Protein AF-A0AAU8LG77-F1 (afdb_monomer_lite)

Sequence (140 aa):
MSGYEQILDVYEANHQALYERRKAYREAFLSFRQALNVRLGIPKDSEKVALEADDGSELLSVLLKMEHGEAVKARAVIELAGRSGAPNTKFFIPLQFKIDGEHMTMLLPTRRIQVIAKLDDYNEAANFVFDYVLNRLADY

Foldseek 3Di:
DDPVVVVVVVVVVVVVLLVVLLVQLVVLVLLLQQLLCVLVVHPSPDPQWAKAFPVRHRVSVVVSVDDAFDKTKIWIWHWDPDDPPGHTDIDTFIWMWHHHPSAIWIDGPPDGQRDDDDSVSSNVVSVVVSVVVVVVVVVD

Radius of gyration: 18.22 Å; chains: 1; bounding box: 39×24×67 Å

pLDDT: mean 76.64, std 9.45, range [48.25, 90.19]

Structure (mmCIF, N/CA/C/O backbone):
data_AF-A0AAU8LG77-F1
#
_entry.id   AF-A0AAU8LG77-F1
#
loop_
_atom_site.group_PDB
_atom_site.id
_atom_site.type_symbol
_atom_site.label_atom_id
_atom_site.label_alt_id
_atom_site.label_comp_id
_atom_site.label_asym_id
_atom_site.label_entity_id
_atom_site.label_seq_id
_atom_site.pdbx_PDB_ins_code
_atom_site.Cartn_x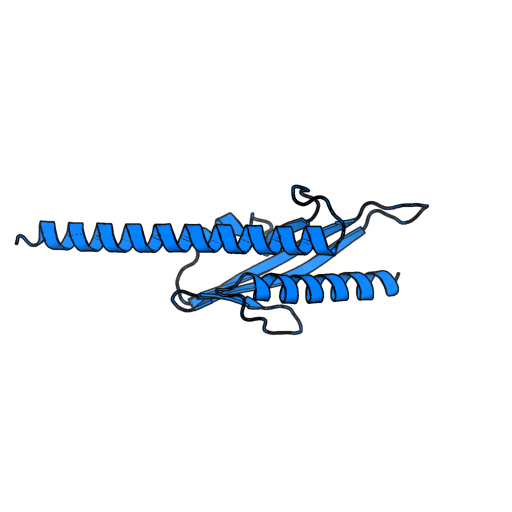
_atom_site.Cartn_y
_atom_site.Cartn_z
_atom_site.occupancy
_atom_site.B_iso_or_equiv
_atom_site.auth_seq_id
_atom_site.auth_comp_id
_atom_site.auth_asym_id
_atom_site.auth_atom_id
_atom_site.pdbx_PDB_model_num
ATOM 1 N N . MET A 1 1 ? -16.206 5.169 42.387 1.00 56.94 1 MET A N 1
ATOM 2 C CA . MET A 1 1 ? -16.003 5.376 40.942 1.00 56.94 1 MET A CA 1
ATOM 3 C C . MET A 1 1 ? -17.233 6.056 40.396 1.00 56.94 1 MET A C 1
ATOM 5 O O . MET A 1 1 ? -18.321 5.501 40.522 1.00 56.94 1 MET A O 1
ATOM 9 N N . SER A 1 2 ? -17.080 7.281 39.898 1.00 77.88 2 SER A N 1
ATOM 10 C CA . SER A 1 2 ? -18.180 7.989 39.237 1.00 77.88 2 SER A CA 1
ATOM 11 C C . SER A 1 2 ? -18.324 7.481 37.797 1.00 77.88 2 SER A C 1
ATOM 13 O O . SER A 1 2 ? -17.337 7.080 37.182 1.00 77.88 2 SER A O 1
ATOM 15 N N . GLY A 1 3 ? -19.534 7.516 37.231 1.00 74.12 3 GLY A N 1
ATOM 16 C CA . GLY A 1 3 ? -19.738 7.142 35.824 1.00 74.12 3 GLY A CA 1
ATOM 17 C C . GLY A 1 3 ? -18.932 8.005 34.841 1.00 74.12 3 GLY A C 1
ATOM 18 O O . GLY A 1 3 ? -18.641 7.564 33.738 1.00 74.12 3 GLY A O 1
ATOM 19 N N . TYR A 1 4 ? -18.517 9.207 35.255 1.00 76.31 4 TYR A N 1
ATOM 20 C CA . TYR A 1 4 ? -17.694 10.108 34.448 1.00 76.31 4 TYR A CA 1
ATOM 21 C C . TYR A 1 4 ? -16.237 9.629 34.339 1.00 76.31 4 TYR A C 1
ATOM 23 O O . TYR A 1 4 ? -15.644 9.727 33.271 1.00 76.31 4 TYR A O 1
ATOM 31 N N . GLU A 1 5 ? -15.684 9.058 35.417 1.00 77.56 5 GLU A N 1
ATOM 32 C CA . GLU A 1 5 ? -14.330 8.473 35.421 1.00 77.56 5 GLU A CA 1
ATOM 33 C C . GLU A 1 5 ? -14.272 7.247 34.503 1.00 77.56 5 GLU A C 1
ATOM 35 O O . GLU A 1 5 ? -13.377 7.135 33.678 1.00 77.56 5 GLU A O 1
ATOM 40 N N . GLN A 1 6 ? -15.294 6.387 34.550 1.00 76.75 6 GLN A N 1
ATOM 41 C CA . GLN A 1 6 ? -15.371 5.204 33.684 1.00 76.75 6 GLN A CA 1
ATOM 42 C C . GLN A 1 6 ? -15.462 5.562 32.194 1.00 76.75 6 GLN A C 1
ATOM 44 O O . GLN A 1 6 ? -14.885 4.871 31.358 1.00 76.75 6 GLN A O 1
ATOM 49 N N . ILE A 1 7 ? -16.177 6.637 31.844 1.00 82.25 7 ILE A N 1
ATOM 50 C CA . ILE A 1 7 ? -16.258 7.113 30.455 1.00 82.25 7 ILE A CA 1
ATOM 51 C C . ILE A 1 7 ? -14.907 7.678 29.994 1.00 82.25 7 ILE A C 1
ATOM 53 O O . ILE A 1 7 ? -14.507 7.424 28.858 1.00 82.25 7 ILE A O 1
ATOM 57 N N . LEU A 1 8 ? -14.204 8.412 30.863 1.00 84.06 8 LEU A N 1
ATOM 58 C CA . LEU A 1 8 ? -12.860 8.930 30.588 1.00 84.06 8 LEU A CA 1
ATOM 59 C C . LEU A 1 8 ? -11.846 7.801 30.371 1.00 84.06 8 LEU A C 1
ATOM 61 O O . LEU A 1 8 ? -11.162 7.811 29.351 1.00 84.06 8 LEU A O 1
ATOM 65 N N . ASP A 1 9 ? -11.824 6.790 31.240 1.00 86.81 9 ASP A N 1
ATOM 66 C CA . ASP A 1 9 ? -10.916 5.641 31.117 1.00 86.81 9 ASP A CA 1
ATOM 67 C C . ASP A 1 9 ? -11.141 4.875 29.800 1.00 86.81 9 ASP A C 1
ATOM 69 O O . ASP A 1 9 ? -10.197 4.526 29.087 1.00 86.81 9 ASP A O 1
ATOM 73 N N . VAL A 1 10 ? -12.408 4.642 29.433 1.00 83.44 10 VAL A N 1
ATOM 74 C CA . VAL A 1 10 ? -12.769 3.981 28.166 1.00 83.44 10 VAL A CA 1
ATOM 75 C C . VAL A 1 10 ? -12.374 4.841 26.965 1.00 83.44 10 VAL A C 1
ATOM 77 O O . VAL A 1 10 ? -11.899 4.314 25.956 1.00 83.44 10 VAL A O 1
ATOM 80 N N . TYR A 1 11 ? -12.552 6.159 27.052 1.00 82.50 11 TYR A N 1
ATOM 81 C CA . TYR A 1 11 ? -12.138 7.082 26.001 1.00 82.50 11 TYR A CA 1
ATOM 82 C C . TYR A 1 11 ? -10.617 7.064 25.797 1.00 82.50 11 TYR A C 1
ATOM 84 O O . TYR A 1 11 ? -10.161 6.929 24.660 1.00 82.50 11 TYR A O 1
ATOM 92 N N . GLU A 1 12 ? -9.833 7.143 26.874 1.00 83.25 12 GLU A N 1
ATOM 93 C CA . GLU A 1 12 ? -8.368 7.126 26.815 1.00 83.25 12 GLU A CA 1
ATOM 94 C C . GLU A 1 12 ? -7.833 5.804 26.255 1.00 83.25 12 GLU A C 1
ATOM 96 O O . GLU A 1 12 ? -7.008 5.815 25.336 1.00 83.25 12 GLU A O 1
ATOM 101 N N . ALA A 1 13 ? -8.365 4.668 26.719 1.00 79.19 13 ALA A N 1
ATOM 102 C CA . ALA A 1 13 ? -7.991 3.349 26.213 1.00 79.19 13 ALA A CA 1
ATOM 103 C C . ALA A 1 13 ? -8.277 3.205 24.707 1.00 79.19 13 ALA A C 1
ATOM 105 O O . ALA A 1 13 ? -7.417 2.761 23.942 1.00 79.19 13 ALA A O 1
ATOM 106 N N . ASN A 1 14 ? -9.458 3.643 24.257 1.00 78.56 14 ASN A N 1
ATOM 107 C CA . ASN A 1 14 ? -9.827 3.615 22.841 1.00 78.56 14 ASN A CA 1
ATOM 108 C C . ASN A 1 14 ? -8.948 4.546 21.998 1.00 78.56 14 ASN A C 1
ATOM 110 O O . ASN A 1 14 ? -8.541 4.189 20.889 1.00 78.56 14 ASN A O 1
ATOM 114 N N . HIS A 1 15 ? -8.630 5.732 22.517 1.00 80.25 15 HIS A N 1
ATOM 115 C CA . HIS A 1 15 ? -7.778 6.691 21.827 1.00 80.25 15 HIS A CA 1
ATOM 116 C C . HIS A 1 15 ? -6.344 6.164 21.673 1.00 80.25 15 HIS A C 1
ATOM 118 O O . HIS A 1 15 ? -5.750 6.284 20.598 1.00 80.25 15 HIS A O 1
ATOM 124 N N . GLN A 1 16 ? -5.794 5.534 22.712 1.00 80.62 16 GLN A N 1
ATOM 125 C CA . GLN A 1 16 ? -4.462 4.936 22.663 1.00 80.62 16 GLN A CA 1
ATOM 126 C C . GLN A 1 16 ? -4.404 3.736 21.707 1.00 80.62 16 GLN A C 1
ATOM 128 O O . GLN A 1 16 ? -3.488 3.656 20.888 1.00 80.62 16 GLN A O 1
ATOM 133 N N . ALA A 1 17 ? -5.414 2.860 21.725 1.00 76.88 17 ALA A N 1
ATOM 134 C CA . ALA A 1 17 ? -5.518 1.748 20.778 1.00 76.88 17 ALA A CA 1
ATOM 135 C C . ALA A 1 17 ? -5.590 2.238 19.319 1.00 76.88 17 ALA A C 1
ATOM 137 O O . ALA A 1 17 ? -4.914 1.707 18.434 1.00 76.88 17 ALA A O 1
ATOM 138 N N . LEU A 1 18 ? -6.360 3.301 19.061 1.00 75.81 18 LEU A N 1
ATOM 139 C CA . LEU A 1 18 ? -6.442 3.920 17.739 1.00 75.81 18 LEU A CA 1
ATOM 140 C C . LEU A 1 18 ? -5.097 4.515 17.297 1.00 75.81 18 LEU A C 1
ATOM 142 O O . LEU A 1 18 ? -4.729 4.390 16.126 1.00 75.81 18 LEU A O 1
ATOM 146 N N . TYR A 1 19 ? -4.370 5.160 18.211 1.00 80.81 19 TYR A N 1
ATOM 147 C CA . TYR A 1 19 ? -3.054 5.735 17.935 1.00 80.81 19 TYR A CA 1
ATOM 148 C C . TYR A 1 19 ? -2.027 4.664 17.542 1.00 80.81 19 TYR A C 1
ATOM 150 O O . TYR A 1 19 ? -1.411 4.779 16.480 1.00 80.81 19 TYR A O 1
ATOM 158 N N . GLU A 1 20 ? -1.884 3.603 18.341 1.00 78.88 20 GLU A N 1
ATOM 159 C CA . GLU A 1 20 ? -0.945 2.507 18.056 1.00 78.88 20 GLU A CA 1
ATOM 160 C C . GLU A 1 20 ? -1.274 1.817 16.728 1.00 78.88 20 GLU A C 1
ATOM 162 O O . GLU A 1 20 ? -0.391 1.577 15.902 1.00 78.88 20 GLU A O 1
ATOM 167 N N . ARG A 1 21 ? -2.564 1.606 16.448 1.00 73.62 21 ARG A N 1
ATOM 168 C CA . ARG A 1 21 ? -3.015 1.047 15.170 1.00 73.62 21 ARG A CA 1
ATOM 169 C C . ARG A 1 21 ? -2.613 1.922 13.981 1.00 73.62 21 ARG A C 1
ATOM 171 O O . ARG A 1 21 ? -2.071 1.433 12.992 1.00 73.62 21 ARG A O 1
ATOM 178 N N . ARG A 1 22 ? -2.837 3.236 14.076 1.00 77.19 22 ARG A N 1
ATOM 179 C CA . ARG A 1 22 ? -2.455 4.200 13.028 1.00 77.19 22 ARG A CA 1
ATOM 180 C C . ARG A 1 22 ? -0.944 4.241 12.807 1.00 77.19 22 ARG A C 1
ATOM 182 O O . ARG A 1 22 ? -0.496 4.356 11.665 1.00 77.19 22 ARG A O 1
ATOM 189 N N . LYS A 1 23 ? -0.162 4.129 13.881 1.00 79.88 23 LYS A N 1
ATOM 190 C CA . LYS A 1 23 ? 1.298 4.038 13.811 1.00 79.88 23 LYS A CA 1
ATOM 191 C C . LYS A 1 23 ? 1.739 2.774 13.066 1.00 79.88 23 LYS A C 1
ATOM 193 O O . LYS A 1 23 ? 2.521 2.888 12.123 1.00 79.88 23 LYS A O 1
ATOM 198 N N . ALA A 1 24 ? 1.171 1.615 13.398 1.00 77.00 24 ALA A N 1
ATOM 199 C CA . ALA A 1 24 ? 1.464 0.355 12.714 1.00 77.00 24 ALA A CA 1
ATOM 200 C C . ALA A 1 24 ? 1.133 0.409 11.211 1.00 77.00 24 ALA A C 1
ATOM 202 O O . ALA A 1 24 ? 1.922 -0.047 10.385 1.00 77.00 24 ALA A O 1
ATOM 203 N N . TYR A 1 25 ? 0.009 1.027 10.827 1.00 75.56 25 TYR A N 1
ATOM 204 C CA . TYR A 1 25 ? -0.360 1.190 9.412 1.00 75.56 25 TYR A CA 1
ATOM 205 C C . TYR A 1 25 ? 0.633 2.059 8.646 1.00 75.56 25 TYR A C 1
ATOM 207 O O . TYR A 1 25 ? 1.008 1.734 7.518 1.00 75.56 25 TYR A O 1
ATOM 215 N N . ARG A 1 26 ? 1.101 3.146 9.267 1.00 78.31 26 ARG A N 1
ATOM 216 C CA . ARG A 1 26 ? 2.131 4.006 8.681 1.00 78.31 26 ARG A CA 1
ATOM 217 C C . ARG A 1 26 ? 3.442 3.250 8.474 1.00 78.31 26 ARG A C 1
ATOM 219 O O . ARG A 1 26 ? 4.050 3.381 7.415 1.00 78.31 26 ARG A O 1
ATOM 226 N N . GLU A 1 27 ? 3.878 2.480 9.466 1.00 79.88 27 GLU A N 1
ATOM 227 C CA . GLU A 1 27 ? 5.102 1.680 9.373 1.00 79.88 27 GLU A CA 1
ATOM 228 C C . GLU A 1 27 ? 4.988 0.620 8.272 1.00 79.88 27 GLU A C 1
ATOM 230 O O . GLU A 1 27 ? 5.852 0.563 7.401 1.00 79.88 27 GLU A O 1
ATOM 235 N N . ALA A 1 28 ? 3.879 -0.125 8.226 1.00 74.94 28 ALA A N 1
ATOM 236 C CA . ALA A 1 28 ? 3.600 -1.112 7.183 1.00 74.94 28 ALA A CA 1
ATOM 237 C C . ALA A 1 28 ? 3.651 -0.506 5.770 1.00 74.94 28 ALA A C 1
ATOM 239 O O . ALA A 1 28 ? 4.312 -1.034 4.873 1.00 74.94 28 ALA A O 1
ATOM 240 N N . PHE A 1 29 ? 2.995 0.643 5.588 1.00 79.94 29 PHE A N 1
ATOM 241 C CA . PHE A 1 29 ? 2.993 1.389 4.333 1.00 79.94 29 PHE A CA 1
ATOM 242 C C . PHE A 1 29 ? 4.410 1.788 3.895 1.00 79.94 29 PHE A C 1
ATOM 244 O O . PHE A 1 29 ? 4.803 1.564 2.746 1.00 79.94 29 PHE A O 1
ATOM 251 N N . LEU A 1 30 ? 5.198 2.359 4.812 1.00 82.19 30 LEU A N 1
ATOM 252 C CA . LEU A 1 30 ? 6.564 2.795 4.527 1.00 82.19 30 LEU A CA 1
ATOM 253 C C . LEU A 1 30 ? 7.489 1.610 4.232 1.00 82.19 30 LEU A C 1
ATOM 255 O O . LEU A 1 30 ? 8.265 1.679 3.279 1.00 82.19 30 LEU A O 1
ATOM 259 N N . S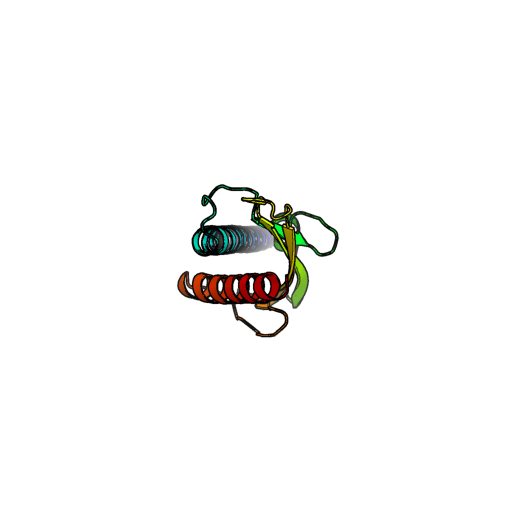ER A 1 31 ? 7.388 0.523 5.000 1.00 81.44 31 SER A N 1
ATOM 260 C CA . SER A 1 31 ? 8.171 -0.697 4.787 1.00 81.44 31 SER A CA 1
ATOM 261 C C . SER A 1 31 ? 7.882 -1.324 3.427 1.00 81.44 31 SER A C 1
ATOM 263 O O . SER A 1 31 ? 8.821 -1.670 2.712 1.00 81.44 31 SER A O 1
ATOM 265 N N . PHE A 1 32 ? 6.613 -1.400 3.019 1.00 79.94 32 PHE A N 1
ATOM 266 C CA . PHE A 1 32 ? 6.249 -1.899 1.694 1.00 79.94 32 PHE A CA 1
ATOM 267 C C . PHE A 1 32 ? 6.807 -1.015 0.570 1.00 79.94 32 PHE A C 1
ATOM 269 O O . PHE A 1 32 ? 7.449 -1.522 -0.352 1.00 79.94 32 PHE A O 1
ATOM 276 N N . ARG A 1 33 ? 6.651 0.314 0.669 1.00 83.75 33 ARG A N 1
ATOM 277 C CA . ARG A 1 33 ? 7.213 1.255 -0.318 1.00 83.75 33 ARG A CA 1
ATOM 278 C C . ARG A 1 33 ? 8.734 1.124 -0.425 1.00 83.75 33 ARG A C 1
ATOM 280 O O . ARG A 1 33 ? 9.283 1.115 -1.524 1.00 83.75 33 ARG A O 1
ATOM 287 N N . GLN A 1 34 ? 9.421 0.994 0.708 1.00 84.62 34 GLN A N 1
ATOM 288 C CA . GLN A 1 34 ? 10.868 0.792 0.739 1.00 84.62 34 GLN A CA 1
ATOM 289 C C . GLN A 1 34 ? 11.277 -0.549 0.125 1.00 84.62 34 GLN A C 1
ATOM 291 O O . GLN A 1 34 ? 12.241 -0.580 -0.638 1.00 84.62 34 GLN A O 1
ATOM 296 N N . ALA A 1 35 ? 10.555 -1.634 0.416 1.00 83.06 35 ALA A N 1
ATOM 297 C CA . ALA A 1 35 ? 10.812 -2.947 -0.172 1.00 83.06 35 ALA A CA 1
ATOM 298 C C . ALA A 1 35 ? 10.665 -2.909 -1.703 1.00 83.06 35 ALA A C 1
ATOM 300 O O . ALA A 1 35 ? 11.537 -3.409 -2.416 1.00 83.06 35 ALA A O 1
ATOM 301 N N . LEU A 1 36 ? 9.631 -2.230 -2.213 1.00 82.62 36 LEU A N 1
ATOM 302 C CA . LEU A 1 36 ? 9.456 -1.988 -3.647 1.00 82.62 36 LEU A CA 1
ATOM 303 C C . LEU A 1 36 ? 10.613 -1.193 -4.248 1.00 82.62 36 LEU A C 1
ATOM 305 O O . LEU A 1 36 ? 11.188 -1.624 -5.246 1.00 82.62 36 LEU A O 1
ATOM 309 N N . ASN A 1 37 ? 10.985 -0.068 -3.629 1.00 85.50 37 ASN A N 1
ATOM 310 C CA . ASN A 1 37 ? 12.102 0.755 -4.094 1.00 85.50 37 ASN A CA 1
ATOM 311 C C . ASN A 1 37 ? 13.394 -0.068 -4.184 1.00 85.50 37 ASN A C 1
ATOM 313 O O . ASN A 1 37 ? 14.040 -0.082 -5.230 1.00 85.50 37 ASN A O 1
ATOM 317 N N . VAL A 1 38 ? 13.727 -0.821 -3.129 1.00 86.25 38 VAL A N 1
ATOM 318 C CA . VAL A 1 38 ? 14.904 -1.705 -3.107 1.00 86.25 38 VAL A CA 1
ATOM 319 C C . VAL A 1 38 ? 14.848 -2.717 -4.244 1.00 86.25 38 VAL A C 1
ATOM 321 O O . VAL A 1 38 ? 15.839 -2.894 -4.951 1.00 86.25 38 VAL A O 1
ATOM 324 N N . ARG A 1 39 ? 13.698 -3.369 -4.445 1.00 84.06 39 ARG A N 1
ATOM 325 C CA . ARG A 1 39 ? 13.573 -4.428 -5.447 1.00 84.06 39 ARG A CA 1
ATOM 326 C C . ARG A 1 39 ? 13.664 -3.905 -6.878 1.00 84.06 39 ARG A C 1
ATOM 328 O O . ARG A 1 39 ? 14.259 -4.561 -7.725 1.00 84.06 39 ARG A O 1
ATOM 335 N N . LEU A 1 40 ? 13.152 -2.702 -7.121 1.00 81.19 40 LEU A N 1
ATOM 336 C CA . LEU A 1 40 ? 13.225 -2.007 -8.408 1.00 81.19 40 LEU A CA 1
ATOM 337 C C . LEU A 1 40 ? 14.582 -1.321 -8.653 1.00 81.19 40 LEU A C 1
ATOM 339 O O . LEU A 1 40 ? 14.774 -0.715 -9.705 1.00 81.19 40 LEU A O 1
ATOM 343 N N . GLY A 1 41 ? 15.520 -1.376 -7.699 1.00 82.62 41 GLY A N 1
ATOM 344 C CA . GLY A 1 41 ? 16.800 -0.665 -7.792 1.00 82.62 41 GLY A CA 1
ATOM 345 C C . GLY A 1 41 ? 16.655 0.862 -7.730 1.00 82.62 41 GLY A C 1
ATOM 346 O O . GLY A 1 41 ? 17.518 1.595 -8.212 1.00 82.62 41 GLY A O 1
ATOM 347 N N . ILE A 1 42 ? 15.556 1.349 -7.156 1.00 83.88 42 ILE A N 1
ATOM 348 C CA . ILE A 1 42 ? 15.246 2.765 -6.969 1.00 83.88 42 ILE A CA 1
ATOM 349 C C . ILE A 1 42 ? 15.769 3.200 -5.583 1.00 83.88 42 ILE A C 1
ATOM 351 O O . ILE A 1 42 ? 15.673 2.432 -4.621 1.00 83.88 42 ILE A O 1
ATOM 355 N N . PRO A 1 43 ? 16.315 4.424 -5.426 1.00 83.44 43 PRO A N 1
ATOM 356 C CA . PRO A 1 43 ? 16.690 4.941 -4.110 1.00 83.44 43 PRO A CA 1
ATOM 357 C C . PRO A 1 43 ? 15.526 4.848 -3.112 1.00 83.44 43 PRO A C 1
ATOM 359 O O . PRO A 1 43 ? 14.394 5.185 -3.453 1.00 83.44 43 PRO A O 1
ATOM 362 N N . LYS A 1 44 ? 15.797 4.415 -1.872 1.00 75.69 44 LYS A N 1
ATOM 363 C CA . LYS A 1 44 ? 14.759 4.133 -0.857 1.00 75.69 44 LYS A CA 1
ATOM 364 C C . LYS A 1 44 ? 13.809 5.306 -0.598 1.00 75.69 44 LYS A C 1
ATOM 366 O O . LYS A 1 44 ? 12.621 5.074 -0.383 1.00 75.69 44 LYS A O 1
ATOM 371 N N . ASP A 1 45 ? 14.325 6.528 -0.679 1.00 76.44 45 ASP A N 1
ATOM 372 C CA . ASP A 1 45 ? 13.581 7.765 -0.422 1.00 76.44 45 ASP A CA 1
ATOM 373 C C . ASP A 1 45 ? 12.989 8.386 -1.696 1.00 76.44 45 ASP A C 1
ATOM 375 O O . ASP A 1 45 ? 12.472 9.498 -1.671 1.00 76.44 45 ASP A O 1
ATOM 379 N N . SER A 1 46 ? 13.066 7.687 -2.831 1.00 79.88 46 SER A N 1
ATOM 380 C CA . SER A 1 46 ? 12.522 8.180 -4.090 1.00 79.88 46 SER A CA 1
ATOM 381 C C . SER A 1 46 ? 10.995 8.145 -4.097 1.00 79.88 46 SER A C 1
ATOM 383 O O . SER A 1 46 ? 10.378 7.138 -3.745 1.00 79.88 46 SER A O 1
ATOM 385 N N . GLU A 1 47 ? 10.402 9.222 -4.608 1.00 80.19 47 GLU A N 1
ATOM 386 C CA . GLU A 1 47 ? 8.960 9.356 -4.857 1.00 80.19 47 GLU A CA 1
ATOM 387 C C . GLU A 1 47 ? 8.500 8.665 -6.151 1.00 80.19 47 GLU A C 1
ATOM 389 O O . GLU A 1 47 ? 7.322 8.690 -6.484 1.00 80.19 47 GLU A O 1
ATOM 394 N N . LYS A 1 48 ? 9.411 8.001 -6.877 1.00 83.25 48 LYS A N 1
ATOM 395 C CA . LYS A 1 48 ? 9.088 7.244 -8.099 1.00 83.25 48 LYS A CA 1
ATOM 396 C C . LYS A 1 48 ? 8.139 6.072 -7.864 1.00 83.25 48 LYS A C 1
ATOM 398 O O . LYS A 1 48 ? 7.573 5.560 -8.825 1.00 83.25 48 LYS A O 1
ATOM 403 N N . VAL A 1 49 ? 7.996 5.633 -6.616 1.00 85.00 49 VAL A N 1
ATOM 404 C CA . VAL A 1 49 ? 6.981 4.669 -6.198 1.00 85.00 49 VAL A CA 1
ATOM 405 C C . VAL A 1 49 ? 5.993 5.391 -5.294 1.00 85.00 49 VAL A C 1
ATOM 407 O O . VAL A 1 49 ? 6.300 5.701 -4.140 1.00 85.00 49 VAL A O 1
ATOM 410 N N . ALA A 1 50 ? 4.802 5.638 -5.824 1.00 86.31 50 ALA A N 1
ATOM 411 C CA . ALA A 1 50 ? 3.679 6.195 -5.088 1.00 86.31 50 ALA A CA 1
ATOM 412 C C . ALA A 1 50 ? 2.616 5.120 -4.849 1.00 86.31 50 ALA A C 1
ATOM 414 O O . ALA A 1 50 ? 2.435 4.196 -5.643 1.00 86.31 50 ALA A O 1
ATOM 415 N N . LEU A 1 51 ? 1.920 5.236 -3.724 1.00 85.50 51 LEU A N 1
ATOM 416 C CA . LEU A 1 51 ? 0.789 4.390 -3.369 1.00 85.50 51 LEU A CA 1
ATOM 417 C C . LEU A 1 51 ? -0.421 5.307 -3.217 1.00 85.50 51 LEU A C 1
ATOM 419 O O . LEU A 1 51 ? -0.467 6.147 -2.316 1.00 85.50 51 LEU A O 1
ATOM 423 N N . GLU A 1 52 ? -1.376 5.151 -4.119 1.00 90.19 52 GLU A N 1
ATOM 424 C CA . GLU A 1 52 ? -2.548 6.016 -4.240 1.00 90.19 52 GLU A CA 1
ATOM 425 C C . GLU A 1 52 ? -3.812 5.191 -4.025 1.00 90.19 52 GLU A C 1
ATOM 427 O O . GLU A 1 52 ? -3.854 4.015 -4.386 1.00 90.19 52 GLU A O 1
ATOM 432 N N . ALA A 1 53 ? -4.850 5.788 -3.451 1.00 88.12 53 ALA A N 1
ATOM 433 C CA . ALA A 1 53 ? -6.185 5.208 -3.499 1.00 88.12 53 ALA A CA 1
ATOM 434 C C . ALA A 1 53 ? -6.772 5.329 -4.921 1.00 88.12 53 ALA A C 1
ATOM 436 O O . ALA A 1 53 ? -6.272 6.086 -5.756 1.00 88.12 53 ALA A O 1
ATOM 437 N N . ASP A 1 54 ? -7.838 4.580 -5.215 1.00 83.75 54 ASP A N 1
ATOM 438 C CA . ASP A 1 54 ? -8.500 4.599 -6.533 1.00 83.75 54 ASP A CA 1
ATOM 439 C C . ASP A 1 54 ? -8.987 6.001 -6.949 1.00 83.75 54 ASP A C 1
ATOM 441 O O . ASP A 1 54 ? -9.044 6.309 -8.140 1.00 83.75 54 ASP A O 1
ATOM 445 N N . ASP A 1 55 ? -9.305 6.861 -5.979 1.00 82.00 55 ASP A N 1
ATOM 446 C CA . ASP A 1 55 ? -9.711 8.255 -6.193 1.00 82.00 55 ASP A CA 1
ATOM 447 C C . ASP A 1 55 ? -8.528 9.218 -6.436 1.00 82.00 55 ASP A C 1
ATOM 449 O O . ASP A 1 55 ? -8.736 10.412 -6.651 1.00 82.00 55 ASP A O 1
ATOM 453 N N . GLY A 1 56 ? -7.290 8.710 -6.430 1.00 81.44 56 GLY A N 1
ATOM 454 C CA . GLY A 1 56 ? -6.058 9.484 -6.598 1.00 81.44 56 GLY A CA 1
ATOM 455 C C . GLY A 1 56 ? -5.565 10.175 -5.325 1.00 81.44 56 GLY A C 1
ATOM 456 O O . GLY A 1 56 ? -4.563 10.887 -5.375 1.00 81.44 56 GLY A O 1
ATOM 457 N N . SER A 1 57 ? -6.238 9.985 -4.188 1.00 86.00 57 SER A N 1
ATOM 458 C CA . SER A 1 57 ? -5.769 10.502 -2.904 1.00 86.00 57 SER A CA 1
ATOM 459 C C . SER A 1 57 ? -4.589 9.691 -2.357 1.00 86.00 57 SER A C 1
ATOM 461 O O . SER A 1 57 ? -4.342 8.543 -2.740 1.00 86.00 57 SER A O 1
ATOM 463 N N . GLU A 1 58 ? -3.831 10.297 -1.442 1.00 84.12 58 GLU A N 1
ATOM 464 C CA . GLU A 1 58 ? -2.735 9.615 -0.758 1.00 84.12 58 GLU A CA 1
ATOM 465 C C . GLU A 1 58 ? -3.279 8.439 0.065 1.00 84.12 58 GLU A C 1
ATOM 467 O O . GLU A 1 58 ? -4.062 8.626 1.002 1.00 84.12 58 GLU A O 1
ATOM 472 N N . LEU A 1 59 ? -2.821 7.222 -0.241 1.00 84.25 59 LEU A N 1
ATOM 473 C CA . LEU A 1 59 ? -3.353 6.009 0.376 1.00 84.25 59 LEU A CA 1
ATOM 474 C C . LEU A 1 59 ? -3.219 6.019 1.905 1.00 84.25 59 LEU A C 1
ATOM 476 O O . LEU A 1 59 ? -4.140 5.594 2.598 1.00 84.25 59 LEU A O 1
ATOM 480 N N . LEU A 1 60 ? -2.110 6.535 2.447 1.00 82.94 60 LEU A N 1
ATOM 481 C CA . LEU A 1 60 ? -1.914 6.628 3.896 1.00 82.94 60 LEU A CA 1
ATOM 482 C C . LEU A 1 60 ? -3.037 7.436 4.561 1.00 82.94 60 LEU A C 1
ATOM 484 O O . LEU A 1 60 ? -3.597 7.011 5.569 1.00 82.94 60 LEU A O 1
ATOM 488 N N . SER A 1 61 ? -3.404 8.570 3.968 1.00 84.25 61 SER A N 1
ATOM 489 C CA . SER A 1 61 ? -4.479 9.429 4.464 1.00 84.25 61 SER A CA 1
ATOM 490 C C . SER A 1 61 ? -5.844 8.728 4.457 1.00 84.25 61 SER A C 1
ATOM 492 O O . SER A 1 61 ? -6.669 8.999 5.334 1.00 84.25 61 SER A O 1
ATOM 494 N N . VAL A 1 62 ? -6.078 7.805 3.517 1.00 85.62 62 VAL A N 1
ATOM 495 C CA . VAL A 1 62 ? -7.294 6.977 3.477 1.00 85.62 62 VAL A CA 1
ATOM 496 C C . VAL A 1 62 ? -7.241 5.867 4.525 1.00 85.62 62 VAL A C 1
ATOM 498 O O . VAL A 1 62 ? -8.167 5.744 5.323 1.00 85.62 62 VAL A O 1
ATOM 501 N N . LEU A 1 63 ? -6.132 5.125 4.612 1.00 80.75 63 LEU A N 1
ATOM 502 C CA . LEU A 1 63 ? -5.947 4.033 5.580 1.00 80.75 63 LEU A CA 1
ATOM 503 C C . LEU A 1 63 ? -6.122 4.494 7.037 1.00 80.75 63 LEU A C 1
ATOM 505 O O . LEU A 1 63 ? -6.656 3.761 7.864 1.00 80.75 63 LEU A O 1
ATOM 509 N N . LEU A 1 64 ? -5.710 5.724 7.363 1.00 79.62 64 LEU A N 1
ATOM 510 C CA . LEU A 1 64 ? -5.854 6.295 8.710 1.00 79.62 64 LEU A CA 1
ATOM 511 C C . LEU A 1 64 ? -7.309 6.584 9.119 1.00 79.62 64 LEU A C 1
ATOM 513 O O . LEU A 1 64 ? -7.583 6.737 10.319 1.00 79.62 64 LEU A O 1
ATOM 517 N N . LYS A 1 65 ? -8.209 6.695 8.137 1.00 81.75 65 LYS A N 1
ATOM 518 C CA . LYS A 1 65 ? -9.642 6.968 8.315 1.00 81.75 65 LYS A CA 1
ATOM 519 C C . LYS A 1 65 ? -10.502 5.712 8.221 1.00 81.75 65 LYS A C 1
ATOM 521 O O . LYS A 1 65 ? -11.659 5.783 8.607 1.00 81.75 65 LYS A O 1
ATOM 526 N N . MET A 1 66 ? -9.946 4.607 7.729 1.00 79.12 66 MET A N 1
ATOM 527 C CA . MET A 1 66 ? -10.702 3.377 7.554 1.00 79.12 66 MET A CA 1
ATOM 528 C C . MET A 1 66 ? -11.135 2.760 8.885 1.00 79.12 66 MET A C 1
ATOM 530 O O . MET A 1 66 ? -10.379 2.720 9.866 1.00 79.12 66 MET A O 1
ATOM 534 N N . GLU A 1 67 ? -12.346 2.221 8.875 1.00 77.69 67 GLU A N 1
ATOM 535 C CA . GLU A 1 67 ? -12.948 1.478 9.972 1.00 77.69 67 GLU A CA 1
ATOM 536 C C . GLU A 1 67 ? -12.809 -0.041 9.789 1.00 77.69 67 GLU A C 1
ATOM 538 O O . GLU A 1 67 ? -12.363 -0.560 8.762 1.00 77.69 67 GLU A O 1
ATOM 543 N N . HIS A 1 68 ? -13.148 -0.784 10.841 1.00 76.38 68 HIS A N 1
ATOM 544 C CA . HIS A 1 68 ? -13.105 -2.241 10.819 1.00 76.38 68 HIS A CA 1
ATOM 545 C C . HIS A 1 68 ? -14.073 -2.809 9.771 1.00 76.38 68 HIS A C 1
ATOM 547 O O . HIS A 1 68 ? -15.239 -2.427 9.728 1.00 76.38 68 HIS A O 1
ATOM 553 N N . GLY A 1 69 ? -13.604 -3.763 8.965 1.00 76.19 69 GLY A N 1
ATOM 554 C CA . GLY A 1 69 ? -14.390 -4.396 7.906 1.00 76.19 69 GLY A CA 1
ATOM 555 C C . GLY A 1 69 ? -14.404 -3.615 6.591 1.00 76.19 69 GLY A C 1
ATOM 556 O O . GLY A 1 69 ? -14.874 -4.144 5.581 1.00 76.19 69 GLY A O 1
ATOM 557 N N . GLU A 1 70 ? -13.851 -2.400 6.563 1.00 82.81 70 GLU A N 1
ATOM 558 C CA . GLU A 1 70 ? -13.723 -1.628 5.334 1.00 82.81 70 GLU A CA 1
ATOM 559 C C . GLU A 1 70 ? -12.581 -2.147 4.454 1.00 82.81 70 GLU A C 1
ATOM 561 O O . GLU A 1 70 ? -11.567 -2.689 4.916 1.00 82.81 70 GLU A O 1
ATOM 566 N N . ALA A 1 71 ? -12.746 -1.950 3.146 1.00 84.75 71 ALA A N 1
ATOM 567 C CA . ALA A 1 71 ? -11.716 -2.210 2.159 1.00 84.75 71 ALA A CA 1
ATOM 568 C C . ALA A 1 71 ? -11.559 -1.005 1.233 1.00 84.75 71 ALA A C 1
ATOM 570 O O . ALA A 1 71 ? -12.544 -0.477 0.718 1.00 84.75 71 ALA A O 1
ATOM 571 N N . VAL A 1 72 ? -10.314 -0.620 0.977 1.00 86.38 72 VAL A N 1
ATOM 572 C CA . VAL A 1 72 ? -9.952 0.435 0.034 1.00 86.38 72 VAL A CA 1
ATOM 573 C C . VAL A 1 72 ? -9.260 -0.184 -1.168 1.00 86.38 72 VAL A C 1
ATOM 575 O O . VAL A 1 72 ? -8.368 -1.025 -1.037 1.00 86.38 72 VAL A O 1
ATOM 578 N N . LYS A 1 73 ? -9.684 0.228 -2.360 1.00 88.06 73 LYS A N 1
ATOM 579 C CA . LYS A 1 73 ? -8.955 -0.058 -3.591 1.00 88.06 73 LYS A CA 1
ATOM 580 C C . LYS A 1 73 ? -7.888 1.006 -3.798 1.00 88.06 73 LYS A C 1
ATOM 582 O O . LYS A 1 73 ? -8.116 2.188 -3.542 1.00 88.06 73 LYS A O 1
ATOM 587 N N . ALA A 1 74 ? -6.722 0.555 -4.211 1.00 88.31 74 ALA A N 1
ATOM 588 C CA . ALA A 1 74 ? -5.529 1.357 -4.323 1.00 88.31 74 ALA A CA 1
ATOM 589 C C . ALA A 1 74 ? -4.725 0.938 -5.551 1.00 88.31 74 ALA A C 1
ATOM 591 O O . ALA A 1 74 ? -5.008 -0.061 -6.215 1.00 88.31 74 ALA A O 1
ATOM 592 N N . ARG A 1 75 ? -3.665 1.683 -5.831 1.00 87.88 75 ARG A N 1
ATOM 593 C CA . ARG A 1 75 ? -2.701 1.360 -6.871 1.00 87.88 75 ARG A CA 1
ATOM 594 C C . ARG A 1 75 ? -1.292 1.735 -6.445 1.00 87.88 75 ARG A C 1
ATOM 596 O O . ARG A 1 75 ? -1.068 2.798 -5.869 1.00 87.88 75 ARG A O 1
ATOM 603 N N . ALA A 1 76 ? -0.339 0.872 -6.775 1.00 85.44 76 ALA A N 1
ATOM 604 C CA . ALA A 1 76 ? 1.058 1.266 -6.848 1.00 85.44 76 ALA A CA 1
ATOM 605 C C . ALA A 1 76 ? 1.312 1.911 -8.210 1.00 85.44 76 ALA A C 1
ATOM 607 O O . ALA A 1 76 ? 1.046 1.308 -9.254 1.00 85.44 76 ALA A O 1
ATOM 608 N N . VAL A 1 77 ? 1.818 3.140 -8.174 1.00 87.81 77 VAL A N 1
ATOM 609 C CA . VAL A 1 77 ? 2.272 3.899 -9.334 1.00 87.81 77 VAL A CA 1
ATOM 610 C C . VAL A 1 77 ? 3.789 3.865 -9.329 1.00 87.81 77 VAL A C 1
ATOM 612 O O . VAL A 1 77 ? 4.422 4.363 -8.401 1.00 87.81 77 VAL A O 1
ATOM 615 N N . ILE A 1 78 ? 4.368 3.240 -10.350 1.00 86.62 78 ILE A N 1
ATOM 616 C CA . ILE A 1 78 ? 5.819 3.100 -10.481 1.00 86.62 78 ILE A CA 1
ATOM 617 C C . ILE A 1 78 ? 6.258 3.851 -11.728 1.00 86.62 78 ILE A C 1
ATOM 619 O O . ILE A 1 78 ? 5.877 3.491 -12.844 1.00 86.62 78 ILE A O 1
ATOM 623 N N . GLU A 1 79 ? 7.074 4.879 -11.533 1.00 86.50 79 GLU A N 1
ATOM 624 C CA . GLU A 1 79 ? 7.634 5.695 -12.601 1.00 86.50 79 GLU A CA 1
ATOM 625 C C . GLU A 1 79 ? 9.078 5.287 -12.889 1.00 86.50 79 GLU A C 1
ATOM 627 O O . GLU A 1 79 ? 9.999 5.544 -12.106 1.00 86.50 79 GLU A O 1
ATOM 632 N N . LEU A 1 80 ? 9.294 4.669 -14.049 1.00 81.75 80 LEU A N 1
ATOM 633 C CA . LEU A 1 80 ? 10.627 4.323 -14.524 1.00 81.75 80 LEU A CA 1
ATOM 634 C C . LEU A 1 80 ? 11.079 5.346 -15.564 1.00 81.75 80 LEU A C 1
ATOM 636 O O . LEU A 1 80 ? 10.405 5.591 -16.568 1.00 81.75 80 LEU A O 1
ATOM 640 N N . ALA A 1 81 ? 12.239 5.950 -15.303 1.00 77.62 81 ALA A N 1
ATOM 641 C CA . ALA A 1 81 ? 12.871 6.852 -16.252 1.00 77.62 81 ALA A CA 1
ATOM 642 C C . ALA A 1 81 ? 13.389 6.041 -17.443 1.00 77.62 81 ALA A C 1
ATOM 644 O O . ALA A 1 81 ? 14.080 5.036 -17.264 1.00 77.62 81 ALA A O 1
ATOM 645 N N . GLY A 1 82 ? 13.069 6.503 -18.645 1.00 70.94 82 GLY A N 1
ATOM 646 C CA . GLY A 1 82 ? 13.578 5.945 -19.881 1.00 70.94 82 GLY A CA 1
ATOM 647 C C . GLY A 1 82 ? 15.098 6.066 -19.957 1.00 70.94 82 GLY A C 1
ATOM 648 O O . GLY A 1 82 ? 15.682 7.078 -19.561 1.00 70.94 82 GLY A O 1
ATOM 649 N N . ARG A 1 83 ? 15.759 5.029 -20.472 1.00 69.12 83 ARG A N 1
ATOM 650 C CA . ARG A 1 83 ? 17.197 5.038 -20.756 1.00 69.12 83 ARG A CA 1
ATOM 651 C C . ARG A 1 83 ? 17.429 4.508 -22.165 1.00 69.12 83 ARG A C 1
ATOM 653 O O . ARG A 1 83 ? 16.747 3.586 -22.596 1.00 69.12 83 ARG A O 1
ATOM 660 N N . SER A 1 84 ? 18.400 5.086 -22.871 1.00 66.12 84 SER A N 1
ATOM 661 C CA . SER A 1 84 ? 18.857 4.595 -24.181 1.00 66.12 84 SER A CA 1
ATOM 662 C C . SER A 1 84 ? 17.749 4.490 -25.245 1.00 66.12 84 SER A C 1
ATOM 664 O O . SER A 1 84 ? 17.707 3.523 -25.995 1.00 66.12 84 SER A O 1
ATOM 666 N N . GLY A 1 85 ? 16.850 5.478 -25.311 1.00 64.12 85 GLY A N 1
ATOM 667 C CA . GLY A 1 85 ? 15.763 5.529 -26.300 1.00 64.12 85 GLY A CA 1
ATOM 668 C C . GLY A 1 85 ? 14.442 4.901 -25.848 1.00 64.12 85 GLY A C 1
ATOM 669 O O . GLY A 1 85 ? 13.431 5.108 -26.513 1.00 64.12 85 GLY A O 1
ATOM 670 N N . ALA A 1 86 ? 14.410 4.208 -24.704 1.00 70.06 86 ALA A N 1
ATOM 671 C CA . ALA A 1 86 ? 13.156 3.766 -24.099 1.00 70.06 86 ALA A CA 1
ATOM 672 C C . ALA A 1 86 ? 12.365 4.969 -23.543 1.00 70.06 86 ALA A C 1
ATOM 674 O O . ALA A 1 86 ? 12.976 5.865 -22.948 1.00 70.06 86 ALA A O 1
ATOM 675 N N . PRO A 1 87 ? 11.031 5.016 -23.706 1.00 76.25 87 PRO A N 1
ATOM 676 C CA . PRO A 1 87 ? 10.207 6.081 -23.147 1.00 76.25 87 PRO A CA 1
ATOM 677 C C . PRO A 1 87 ? 10.119 5.981 -21.618 1.00 76.25 87 PRO A C 1
ATOM 679 O O . PRO A 1 87 ? 10.266 4.910 -21.023 1.00 76.25 87 PRO A O 1
ATOM 682 N N . ASN A 1 88 ? 9.821 7.109 -20.970 1.00 80.50 88 ASN A N 1
ATOM 683 C CA . ASN A 1 88 ? 9.392 7.093 -19.573 1.00 80.50 88 ASN A CA 1
ATOM 684 C C . ASN A 1 88 ? 8.112 6.265 -19.464 1.00 80.50 88 ASN A C 1
ATOM 686 O O . ASN A 1 88 ? 7.142 6.535 -20.173 1.00 80.50 88 ASN A O 1
ATOM 690 N N . THR A 1 89 ? 8.106 5.283 -18.567 1.00 81.69 89 THR A N 1
ATOM 691 C CA . THR A 1 89 ? 6.982 4.354 -18.435 1.00 81.69 89 THR A CA 1
ATOM 692 C C . THR A 1 89 ? 6.402 4.442 -17.034 1.00 81.69 89 THR A C 1
ATOM 694 O O . THR A 1 89 ? 7.137 4.423 -16.045 1.00 81.69 89 THR A O 1
ATOM 697 N N . LYS A 1 90 ? 5.072 4.550 -16.958 1.00 85.44 90 LYS A N 1
ATOM 698 C CA . LYS A 1 90 ? 4.323 4.491 -15.701 1.00 85.44 90 LYS A CA 1
ATOM 699 C C . LYS A 1 90 ? 3.557 3.179 -15.630 1.00 85.44 90 LYS A C 1
ATOM 701 O O . LYS A 1 90 ? 2.751 2.882 -16.512 1.00 85.44 90 LYS A O 1
ATOM 706 N N . PHE A 1 91 ? 3.796 2.414 -14.574 1.00 82.31 91 PHE A N 1
ATOM 707 C CA . PHE A 1 91 ? 3.056 1.191 -14.288 1.00 82.31 91 PHE A CA 1
ATOM 708 C C . PHE A 1 91 ? 2.005 1.465 -13.226 1.00 82.31 91 PHE A C 1
ATOM 710 O O . PHE A 1 91 ? 2.302 2.068 -12.197 1.00 82.31 91 PHE A O 1
ATOM 717 N N . PHE A 1 92 ? 0.791 0.983 -13.483 1.00 84.88 92 PHE A N 1
ATOM 718 C CA . PHE A 1 92 ? -0.318 1.015 -12.540 1.00 84.88 92 PHE A CA 1
ATOM 719 C C . PHE A 1 92 ? -0.624 -0.413 -12.118 1.00 84.88 92 PHE A C 1
ATOM 721 O O . PHE A 1 92 ? -1.004 -1.247 -12.945 1.00 84.88 92 PHE A O 1
ATOM 728 N N . ILE A 1 93 ? -0.421 -0.693 -10.837 1.00 82.69 93 ILE A N 1
ATOM 729 C CA . ILE A 1 93 ? -0.584 -2.029 -10.274 1.00 82.69 93 ILE A CA 1
ATOM 730 C C . ILE A 1 93 ? -1.725 -1.955 -9.271 1.00 82.69 93 ILE A C 1
ATOM 732 O O . ILE A 1 93 ? -1.562 -1.277 -8.257 1.00 82.69 93 ILE A O 1
ATOM 736 N N . PRO A 1 94 ? -2.873 -2.599 -9.541 1.00 82.75 94 PRO A N 1
ATOM 737 C CA . PRO A 1 94 ? -3.996 -2.566 -8.621 1.00 82.75 94 PRO A CA 1
ATOM 738 C C . PRO A 1 94 ? -3.625 -3.258 -7.309 1.00 82.75 94 PRO A C 1
ATOM 740 O O . PRO A 1 94 ? -3.023 -4.330 -7.310 1.00 82.75 94 PRO A O 1
ATOM 743 N N . LEU A 1 95 ? -4.019 -2.647 -6.202 1.00 84.25 95 LEU A N 1
ATOM 744 C CA . LEU A 1 95 ? -3.874 -3.132 -4.837 1.00 84.25 95 LEU A CA 1
ATOM 745 C C . LEU A 1 95 ? -5.230 -3.002 -4.141 1.00 84.25 95 LEU A C 1
ATOM 747 O O . LEU A 1 95 ? -6.054 -2.162 -4.496 1.00 84.25 95 LEU A O 1
ATOM 751 N N . GLN A 1 96 ? -5.470 -3.799 -3.113 1.00 84.56 96 GLN A N 1
ATOM 752 C CA . GLN A 1 96 ? -6.614 -3.588 -2.234 1.00 84.56 96 GLN A CA 1
ATOM 753 C C . GLN A 1 96 ? -6.184 -3.802 -0.795 1.00 84.56 96 GLN A C 1
ATOM 755 O O . GLN A 1 96 ? -5.626 -4.841 -0.469 1.00 84.56 96 GLN A O 1
ATOM 760 N N . PHE A 1 97 ? -6.470 -2.843 0.074 1.00 82.62 97 PHE A N 1
ATOM 761 C CA . PHE A 1 97 ? -6.198 -2.957 1.500 1.00 82.62 97 PHE A CA 1
ATOM 762 C C . PHE A 1 97 ? -7.509 -3.202 2.237 1.00 82.62 97 PHE A C 1
ATOM 764 O O . PHE A 1 97 ? -8.512 -2.553 1.949 1.00 82.62 97 PHE A O 1
ATOM 771 N N . LYS A 1 98 ? -7.519 -4.149 3.170 1.00 81.06 98 LYS A N 1
ATOM 772 C CA . LYS A 1 98 ? -8.688 -4.507 3.977 1.00 81.06 98 LYS A CA 1
ATOM 773 C C . LYS A 1 98 ? -8.309 -4.548 5.448 1.00 81.06 98 LYS A C 1
ATOM 775 O O . LYS A 1 98 ? -7.292 -5.147 5.781 1.00 81.06 98 LYS A O 1
ATOM 780 N N . ILE A 1 99 ? -9.125 -3.960 6.316 1.00 75.62 99 ILE A N 1
ATOM 781 C CA . ILE A 1 99 ? -8.900 -4.003 7.765 1.00 75.62 99 ILE A CA 1
ATOM 782 C C . ILE A 1 99 ? -9.803 -5.070 8.389 1.00 75.62 99 ILE A C 1
ATOM 784 O O . ILE A 1 99 ? -11.019 -4.913 8.438 1.00 75.62 99 ILE A O 1
ATOM 788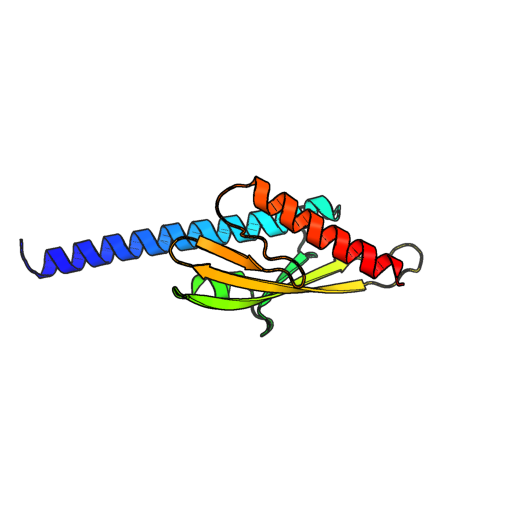 N N . ASP A 1 100 ? -9.191 -6.137 8.897 1.00 71.81 100 ASP A N 1
ATOM 789 C CA . ASP A 1 100 ? -9.829 -7.250 9.598 1.00 71.81 100 ASP A CA 1
ATOM 790 C C . ASP A 1 100 ? -9.312 -7.309 11.046 1.00 71.81 100 ASP A C 1
ATOM 792 O O . ASP A 1 100 ? -8.286 -7.901 11.364 1.00 71.81 100 ASP A O 1
ATOM 796 N N . GLY A 1 101 ? -10.036 -6.670 11.955 1.00 69.69 101 GLY A N 1
ATOM 797 C CA . GLY A 1 101 ? -9.704 -6.627 13.384 1.00 69.69 101 GLY A CA 1
ATOM 798 C C . GLY A 1 101 ? -8.521 -5.704 13.650 1.00 69.69 101 GLY A C 1
ATOM 799 O O . GLY A 1 101 ? -8.586 -4.514 13.345 1.00 69.69 101 GLY A O 1
ATOM 800 N N . GLU A 1 102 ? -7.450 -6.270 14.203 1.00 63.00 102 GLU A N 1
ATOM 801 C CA . GLU A 1 102 ? -6.157 -5.600 14.406 1.00 63.00 102 GLU A CA 1
ATOM 802 C C . GLU A 1 102 ? -5.239 -5.693 13.173 1.00 63.00 102 GLU A C 1
ATOM 804 O O . GLU A 1 102 ? -4.113 -5.196 13.183 1.00 63.00 102 GLU A O 1
ATOM 809 N N . HIS A 1 103 ? -5.709 -6.328 12.095 1.00 68.38 103 HIS A N 1
ATOM 810 C CA . HIS A 1 103 ? -4.892 -6.704 10.951 1.00 68.38 103 HIS A CA 1
ATOM 811 C C . HIS A 1 103 ? -5.290 -5.935 9.670 1.00 68.38 103 HIS A C 1
ATOM 813 O O . HIS A 1 103 ? -6.465 -5.842 9.336 1.00 68.38 103 HIS A O 1
ATOM 819 N N . MET A 1 104 ? -4.316 -5.420 8.907 1.00 72.56 104 MET A N 1
ATOM 820 C CA . MET A 1 104 ? -4.482 -4.823 7.571 1.00 72.56 104 MET A CA 1
ATOM 821 C C . MET A 1 104 ? -3.991 -5.743 6.436 1.00 72.56 104 MET A C 1
ATOM 823 O O . MET A 1 104 ? -2.806 -5.831 6.171 1.00 72.56 104 MET A O 1
ATOM 827 N N . THR A 1 105 ? -4.873 -6.401 5.696 1.00 75.38 105 THR A N 1
ATOM 828 C CA . THR A 1 105 ? -4.497 -7.291 4.584 1.00 75.38 105 THR A CA 1
ATOM 829 C C . THR A 1 105 ? -4.331 -6.522 3.270 1.00 75.38 105 THR A C 1
ATOM 831 O O . THR A 1 105 ? -5.230 -5.769 2.907 1.00 75.38 105 THR A O 1
ATOM 834 N N . MET A 1 106 ? -3.249 -6.759 2.512 1.00 77.94 106 MET A N 1
ATOM 835 C CA . MET A 1 106 ? -3.045 -6.201 1.163 1.00 77.94 106 MET A CA 1
ATOM 836 C C . MET A 1 106 ? -3.200 -7.261 0.063 1.00 77.94 106 MET A C 1
ATOM 838 O O . MET A 1 106 ? -2.332 -8.093 -0.172 1.00 77.94 106 MET A O 1
ATOM 842 N N . LEU A 1 107 ? -4.287 -7.188 -0.688 1.00 75.81 107 LEU A N 1
ATOM 843 C CA . LEU A 1 107 ? -4.600 -8.081 -1.794 1.00 75.81 107 LEU A CA 1
ATOM 844 C C . LEU A 1 107 ? -4.006 -7.557 -3.109 1.00 75.81 107 LEU A C 1
ATOM 846 O O . LEU A 1 107 ? -4.124 -6.374 -3.433 1.00 75.81 107 LEU A O 1
ATOM 850 N N . LEU A 1 108 ? -3.418 -8.467 -3.885 1.00 74.06 108 LEU A N 1
ATOM 851 C CA . LEU A 1 108 ? -2.903 -8.227 -5.232 1.00 74.06 108 LEU A CA 1
ATOM 852 C C . LEU A 1 108 ? -3.800 -8.938 -6.268 1.00 74.06 108 LEU A C 1
ATOM 854 O O . LEU A 1 108 ? -4.459 -9.925 -5.931 1.00 74.06 108 LEU A O 1
ATOM 858 N N . PRO A 1 109 ? -3.826 -8.498 -7.542 1.00 63.25 109 PRO A N 1
ATOM 859 C CA . PRO A 1 109 ? -4.833 -8.910 -8.529 1.00 63.25 109 PRO A CA 1
ATOM 860 C C . PRO A 1 109 ? -4.856 -10.414 -8.835 1.00 63.25 109 PRO A C 1
ATOM 862 O O . PRO A 1 109 ? -5.858 -10.923 -9.328 1.00 63.25 109 PRO A O 1
ATOM 865 N N . THR A 1 110 ? -3.772 -11.136 -8.537 1.00 59.81 110 THR A N 1
ATOM 866 C CA . THR A 1 110 ? -3.657 -12.584 -8.780 1.00 59.81 110 THR A CA 1
ATOM 867 C C . THR A 1 110 ? -3.203 -13.387 -7.556 1.00 59.81 110 THR A C 1
ATOM 869 O O . THR A 1 110 ? -3.090 -14.610 -7.638 1.00 59.81 110 THR A O 1
ATOM 872 N N . ARG A 1 111 ? -2.987 -12.741 -6.400 1.00 56.72 111 ARG A N 1
ATOM 873 C CA . ARG A 1 111 ? -2.666 -13.407 -5.128 1.00 56.72 111 ARG A CA 1
ATOM 874 C C . ARG A 1 111 ? -3.254 -12.644 -3.946 1.00 56.72 111 ARG A C 1
ATOM 876 O O . ARG A 1 111 ? -3.093 -11.433 -3.821 1.00 56.72 111 ARG A O 1
ATOM 883 N N . ARG A 1 112 ? -3.871 -13.375 -3.017 1.00 51.53 112 ARG A N 1
ATOM 884 C CA . ARG A 1 112 ? -4.146 -12.845 -1.678 1.00 51.53 112 ARG A CA 1
ATOM 885 C C . ARG A 1 112 ? -2.857 -12.949 -0.876 1.00 51.53 112 ARG A C 1
ATOM 887 O O . ARG A 1 112 ? -2.536 -14.035 -0.408 1.00 51.53 112 ARG A O 1
ATOM 894 N N . ILE A 1 113 ? -2.115 -11.856 -0.750 1.00 56.03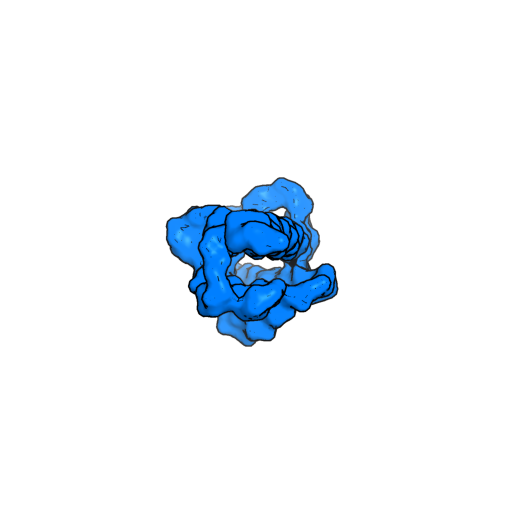 113 ILE A N 1
ATOM 895 C CA . ILE A 1 113 ? -1.017 -11.800 0.212 1.00 56.03 113 ILE A CA 1
ATOM 896 C C . ILE A 1 113 ? -1.610 -11.228 1.499 1.00 56.03 113 ILE A C 1
ATOM 898 O O . ILE A 1 113 ? -2.140 -10.123 1.526 1.00 56.03 113 ILE A O 1
ATOM 902 N N . GLN A 1 114 ? -1.626 -12.007 2.575 1.00 53.00 114 GLN A N 1
ATOM 903 C CA . GLN A 1 114 ? -1.952 -11.444 3.881 1.00 53.00 114 GLN A CA 1
ATOM 904 C C . GLN A 1 114 ? -0.732 -10.679 4.363 1.00 53.00 114 GLN A C 1
ATOM 906 O O . GLN A 1 114 ? 0.248 -11.273 4.783 1.00 53.00 114 GLN A O 1
ATOM 911 N N . VAL A 1 115 ? -0.778 -9.358 4.254 1.00 54.12 115 VAL A N 1
ATOM 912 C CA . VAL A 1 115 ? 0.318 -8.504 4.707 1.00 54.12 115 VAL A CA 1
ATOM 913 C C . VAL A 1 115 ? 0.020 -8.024 6.124 1.00 54.12 115 VAL A C 1
ATOM 915 O O . VAL A 1 115 ? -0.309 -6.862 6.299 1.00 54.12 115 VAL A O 1
ATOM 918 N N . ILE A 1 116 ? 0.114 -8.888 7.147 1.00 50.91 116 ILE A N 1
ATOM 919 C CA . ILE A 1 116 ? 0.289 -8.375 8.518 1.00 50.91 116 ILE A CA 1
ATOM 920 C C . ILE A 1 116 ? 1.280 -9.177 9.354 1.00 50.91 116 ILE A C 1
ATOM 922 O O . ILE A 1 116 ? 1.071 -10.351 9.642 1.00 50.91 116 ILE A O 1
ATOM 926 N N . ALA A 1 117 ? 2.214 -8.388 9.896 1.00 48.25 117 ALA A N 1
ATOM 927 C CA . ALA A 1 117 ? 2.858 -8.430 11.216 1.00 48.25 117 ALA A CA 1
ATOM 928 C C . ALA A 1 117 ? 4.370 -8.633 11.170 1.00 48.25 117 ALA A C 1
ATOM 930 O O . ALA A 1 117 ? 5.048 -8.255 12.126 1.00 48.25 117 ALA A O 1
ATOM 931 N N . LYS A 1 118 ? 4.924 -9.179 10.085 1.00 51.50 118 LYS A N 1
ATOM 932 C CA . LYS A 1 118 ? 6.365 -9.426 9.994 1.00 51.50 118 LYS A CA 1
ATOM 933 C C . LYS A 1 118 ? 6.960 -8.769 8.761 1.00 51.50 118 LYS A C 1
ATOM 935 O O . LYS A 1 118 ? 6.375 -8.768 7.686 1.00 51.50 118 LYS A O 1
ATOM 940 N N . LEU A 1 119 ? 8.153 -8.204 8.944 1.00 50.31 119 LEU A N 1
ATOM 941 C CA . LEU A 1 119 ? 8.935 -7.561 7.887 1.00 50.31 119 LEU A CA 1
ATOM 942 C C . LEU A 1 119 ? 9.113 -8.456 6.645 1.00 50.31 119 LEU A C 1
ATOM 944 O O . LEU A 1 119 ? 9.200 -7.945 5.528 1.00 50.31 119 LEU A O 1
ATOM 948 N N . ASP A 1 120 ? 9.132 -9.774 6.847 1.00 54.91 120 ASP A N 1
ATOM 949 C CA . ASP A 1 120 ? 9.329 -10.779 5.804 1.00 54.91 120 ASP A CA 1
ATOM 950 C C . ASP A 1 120 ? 8.190 -10.805 4.765 1.00 54.91 120 ASP A C 1
ATOM 952 O O . ASP A 1 120 ? 8.460 -11.001 3.577 1.00 54.91 120 ASP A O 1
ATOM 956 N N . ASP A 1 121 ? 6.952 -10.480 5.159 1.00 66.38 121 ASP A N 1
ATOM 957 C CA . ASP A 1 121 ? 5.779 -10.506 4.268 1.00 66.38 121 ASP A CA 1
ATOM 958 C C . ASP A 1 121 ? 5.816 -9.366 3.227 1.00 66.38 121 ASP A C 1
ATOM 960 O O . ASP A 1 121 ? 5.294 -9.489 2.114 1.00 66.38 121 ASP A O 1
ATOM 964 N N . TYR A 1 122 ? 6.492 -8.251 3.543 1.00 67.44 122 TYR A N 1
ATOM 965 C CA . TYR A 1 122 ? 6.635 -7.122 2.614 1.00 67.44 122 TYR A CA 1
ATOM 966 C C . TYR A 1 122 ? 7.610 -7.421 1.478 1.00 67.44 122 TYR A C 1
ATOM 968 O O . TYR A 1 122 ? 7.416 -6.934 0.363 1.00 67.44 122 TYR A O 1
ATOM 976 N N . ASN A 1 123 ? 8.647 -8.222 1.738 1.00 70.19 123 ASN A N 1
ATOM 977 C CA . ASN A 1 123 ? 9.606 -8.616 0.709 1.00 70.19 123 ASN A CA 1
ATOM 978 C C . ASN A 1 123 ? 8.955 -9.553 -0.315 1.00 70.19 123 ASN A C 1
ATOM 980 O O . ASN A 1 123 ? 9.196 -9.405 -1.512 1.00 70.19 123 ASN A O 1
ATOM 984 N N . GLU A 1 124 ? 8.093 -10.476 0.125 1.00 71.94 124 GLU A N 1
ATOM 985 C CA . GLU A 1 124 ? 7.330 -11.337 -0.785 1.00 71.94 124 GLU A CA 1
ATOM 986 C C . GLU A 1 124 ? 6.358 -10.521 -1.648 1.00 71.94 124 GLU A C 1
ATOM 988 O O . GLU A 1 124 ? 6.327 -10.680 -2.872 1.00 71.94 124 GLU A O 1
ATOM 993 N N . ALA A 1 125 ? 5.630 -9.580 -1.040 1.00 70.62 125 ALA A N 1
ATOM 994 C CA . ALA A 1 125 ? 4.757 -8.676 -1.780 1.00 70.62 125 ALA A CA 1
ATOM 995 C C . ALA A 1 125 ? 5.529 -7.811 -2.791 1.00 70.62 125 ALA A C 1
ATOM 997 O O . ALA A 1 125 ? 5.088 -7.641 -3.930 1.00 70.62 125 ALA A O 1
ATOM 998 N N . ALA A 1 126 ? 6.701 -7.298 -2.408 1.00 75.06 126 ALA A N 1
ATOM 999 C CA . ALA A 1 126 ? 7.549 -6.517 -3.301 1.00 75.06 126 ALA A CA 1
ATOM 1000 C C . ALA A 1 126 ? 8.119 -7.353 -4.456 1.00 75.06 126 ALA A C 1
ATOM 1002 O O . ALA A 1 126 ? 8.172 -6.867 -5.585 1.00 75.06 126 ALA A O 1
ATOM 1003 N N . ASN A 1 127 ? 8.497 -8.612 -4.206 1.00 79.44 127 ASN A N 1
ATOM 1004 C CA . ASN A 1 127 ? 8.932 -9.544 -5.249 1.00 79.44 127 ASN A CA 1
ATOM 1005 C C . ASN A 1 127 ? 7.832 -9.785 -6.278 1.00 79.44 127 ASN A C 1
ATOM 1007 O O . ASN A 1 127 ? 8.086 -9.682 -7.472 1.00 79.44 127 ASN A O 1
ATOM 1011 N N . PHE A 1 128 ? 6.602 -10.028 -5.824 1.00 76.44 128 PHE A N 1
ATOM 1012 C CA . PHE A 1 128 ? 5.475 -10.220 -6.729 1.00 76.44 128 PHE A CA 1
ATOM 1013 C C . PHE A 1 128 ? 5.236 -8.989 -7.616 1.00 76.44 128 PHE A C 1
ATOM 1015 O O . PHE A 1 128 ? 5.052 -9.105 -8.828 1.00 76.44 128 PHE A O 1
ATOM 1022 N N . VAL A 1 129 ? 5.244 -7.796 -7.016 1.00 75.12 129 VAL A N 1
ATOM 1023 C CA . VAL A 1 129 ? 5.072 -6.542 -7.756 1.00 75.12 129 VAL A CA 1
ATOM 1024 C C . VAL A 1 129 ? 6.207 -6.342 -8.761 1.00 75.12 129 VAL A C 1
ATOM 1026 O O . VAL A 1 129 ? 5.958 -5.937 -9.894 1.00 75.12 129 VAL A O 1
ATOM 1029 N N . PHE A 1 130 ? 7.439 -6.661 -8.374 1.00 80.62 130 PHE A N 1
ATOM 1030 C CA . PHE A 1 130 ? 8.590 -6.612 -9.265 1.00 80.62 130 PHE A CA 1
ATOM 1031 C C . PHE A 1 130 ? 8.447 -7.570 -10.452 1.00 80.62 130 PHE A C 1
ATOM 1033 O O . PHE A 1 130 ? 8.612 -7.140 -11.591 1.00 80.62 130 PHE A O 1
ATOM 1040 N N . ASP A 1 131 ? 8.060 -8.824 -10.214 1.00 79.00 131 ASP A N 1
ATOM 1041 C CA . ASP A 1 131 ? 7.823 -9.808 -11.275 1.00 79.00 131 ASP A CA 1
ATOM 1042 C C . ASP A 1 131 ? 6.702 -9.347 -12.223 1.00 79.00 131 ASP A C 1
ATOM 1044 O O . ASP A 1 131 ? 6.810 -9.492 -13.440 1.00 79.00 131 ASP A O 1
ATOM 1048 N N . TYR A 1 132 ? 5.645 -8.720 -11.691 1.00 74.81 132 TYR A N 1
ATOM 1049 C CA . TYR A 1 132 ? 4.589 -8.111 -12.504 1.00 74.81 132 TYR A CA 1
ATOM 1050 C C . TYR A 1 132 ? 5.129 -6.992 -13.408 1.00 74.81 132 TYR A C 1
ATOM 1052 O O . TYR A 1 132 ? 4.795 -6.952 -14.593 1.00 74.81 132 TYR A O 1
ATOM 1060 N N . VAL A 1 133 ? 5.972 -6.100 -12.873 1.00 74.44 133 VAL A N 1
ATOM 1061 C CA . VAL A 1 133 ? 6.619 -5.031 -13.654 1.00 74.44 133 VAL A CA 1
ATOM 1062 C C . VAL A 1 133 ? 7.530 -5.617 -14.731 1.00 74.44 133 VAL A C 1
ATOM 1064 O O . VAL A 1 133 ? 7.464 -5.168 -15.873 1.00 74.44 133 VAL A O 1
ATOM 1067 N N . LEU A 1 134 ? 8.339 -6.629 -14.40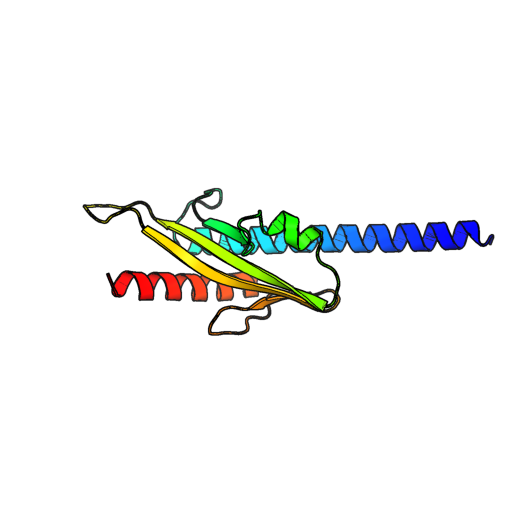3 1.00 78.00 134 LEU A N 1
ATOM 1068 C CA . LEU A 1 134 ? 9.226 -7.289 -15.364 1.00 78.00 134 LEU A CA 1
ATOM 1069 C C . LEU A 1 134 ? 8.455 -7.949 -16.508 1.00 78.00 134 LEU A C 1
ATOM 1071 O O . LEU A 1 134 ? 8.810 -7.743 -17.665 1.00 78.00 134 LEU A O 1
ATOM 1075 N N . ASN A 1 135 ? 7.386 -8.689 -16.206 1.00 73.50 135 ASN A N 1
ATOM 1076 C CA . ASN A 1 135 ? 6.560 -9.327 -17.234 1.00 73.50 135 ASN A CA 1
ATOM 1077 C C . ASN A 1 135 ? 5.917 -8.284 -18.155 1.00 73.50 135 ASN A C 1
ATOM 1079 O O . ASN A 1 135 ? 5.966 -8.417 -19.370 1.00 73.50 135 ASN A O 1
ATOM 1083 N N . ARG A 1 136 ? 5.397 -7.191 -17.581 1.00 71.38 136 ARG A N 1
ATOM 1084 C CA . ARG A 1 136 ? 4.855 -6.063 -18.349 1.00 71.38 136 ARG A CA 1
ATOM 1085 C C . ARG A 1 136 ? 5.903 -5.374 -19.218 1.00 71.38 136 ARG A C 1
ATOM 1087 O O . ARG A 1 136 ? 5.539 -4.884 -20.275 1.00 71.38 136 ARG A O 1
ATOM 1094 N N . LEU A 1 137 ? 7.152 -5.275 -18.766 1.00 68.94 137 LEU A N 1
ATOM 1095 C CA . LEU A 1 137 ? 8.254 -4.703 -19.545 1.00 68.94 137 LEU A CA 1
ATOM 1096 C C . LEU A 1 137 ? 8.699 -5.621 -20.686 1.00 68.94 137 LEU A C 1
ATOM 1098 O O . LEU A 1 137 ? 9.124 -5.111 -21.710 1.00 68.94 137 LEU A O 1
ATOM 1102 N N . ALA A 1 138 ? 8.610 -6.942 -20.515 1.00 63.31 138 ALA A N 1
ATOM 1103 C CA . ALA A 1 138 ? 8.958 -7.908 -21.556 1.00 63.31 138 ALA A CA 1
ATOM 1104 C C . ALA A 1 138 ? 7.972 -7.901 -22.741 1.00 63.31 138 ALA A C 1
ATOM 1106 O O . ALA A 1 138 ? 8.333 -8.332 -23.833 1.00 63.31 138 ALA A O 1
ATOM 1107 N N . ASP A 1 139 ? 6.751 -7.404 -22.521 1.00 61.69 139 ASP A N 1
ATOM 1108 C CA . ASP A 1 139 ? 5.722 -7.242 -23.553 1.00 61.69 139 ASP A CA 1
ATOM 1109 C C . ASP A 1 139 ? 5.895 -5.960 -24.408 1.00 61.69 139 ASP A C 1
ATOM 1111 O O . ASP A 1 139 ? 5.126 -5.758 -25.352 1.00 61.69 139 ASP A O 1
ATOM 1115 N N . TYR A 1 140 ? 6.867 -5.090 -24.084 1.00 53.03 140 TYR A N 1
ATOM 111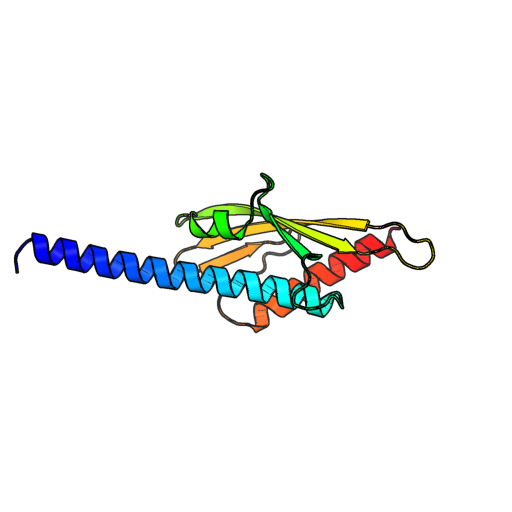6 C CA . TYR A 1 140 ? 7.222 -3.866 -24.830 1.00 53.03 140 TYR A CA 1
ATOM 1117 C C . TYR A 1 140 ? 8.532 -4.027 -25.607 1.00 53.03 140 TYR A C 1
ATOM 1119 O O . TYR A 1 140 ? 8.606 -3.453 -26.719 1.00 53.03 140 TYR A O 1
#

Secondary structure (DSSP, 8-state):
--HHHHHHHHHHHHHHHHHHHHHHHHHHHHHHHHHHHHHTT--TT-TTEEEEETTSSBHHHHHTTPPTT-EEEEEEEEEEPP-TTPPPEEEEEEEEEEEETTEEEEEETTEEE---S-HHHHHHHHHHHHHHHHHHHHT-

Organism: NCBI:txid1357272